Protein AF-A0A0Q1BSZ2-F1 (afdb_monomer_lite)

Sequence (85 aa):
MDAVNTLSNRELEVAWEWVDGLSADEIADKLFIAYDTVRNHKRAIMKKLNVRSALVVAKLMARHDPEKYLNGLGILITMIILLNR

Foldseek 3Di:
DQLLVQQDPVLNLLLLCVLLPDDLVRSCVVVVHDSVVSVVSVVVQCVSSVHDDNVVSLVSVCVVPVPSSVVSNPDPVVVVVVVVD

Secondary structure (DSSP, 8-state):
--GGGGS-HHHHHHHHHHHTT--HHHHHHHHTS-HHHHHHHHHHHHHHHT-SSHHHHHHHHHHH-HHHHHHHT-SHHHHHHHTT-

Radius of gyration: 13.86 Å; chains: 1; bounding box: 32×41×20 Å

Structure (mmCIF, N/CA/C/O backbone):
data_AF-A0A0Q1BSZ2-F1
#
_entry.id   AF-A0A0Q1BSZ2-F1
#
loop_
_atom_site.group_PDB
_atom_site.id
_atom_site.type_symbol
_atom_site.label_atom_id
_atom_site.label_alt_id
_atom_site.label_comp_id
_atom_site.label_asym_id
_atom_site.label_entity_id
_atom_site.label_seq_id
_atom_site.pdbx_PDB_ins_code
_atom_site.Cartn_x
_atom_site.Cartn_y
_atom_site.Cartn_z
_atom_site.occupancy
_atom_site.B_iso_or_equiv
_atom_site.auth_seq_id
_atom_site.auth_comp_id
_atom_site.auth_asym_id
_atom_site.auth_atom_id
_atom_site.pdbx_PDB_model_num
ATOM 1 N N . MET A 1 1 ? 18.486 10.189 5.602 1.00 59.12 1 MET A N 1
ATOM 2 C CA . MET A 1 1 ? 17.178 9.900 6.225 1.00 59.12 1 MET A CA 1
ATOM 3 C C . MET A 1 1 ? 16.403 9.056 5.234 1.00 59.12 1 MET A C 1
ATOM 5 O O . MET A 1 1 ? 16.372 9.433 4.068 1.00 59.12 1 MET A O 1
ATOM 9 N N . ASP A 1 2 ? 15.911 7.890 5.640 1.00 86.50 2 ASP A N 1
ATOM 10 C CA . ASP A 1 2 ? 15.176 6.999 4.739 1.00 86.50 2 ASP A CA 1
ATOM 11 C C . ASP A 1 2 ? 13.836 7.640 4.345 1.00 86.50 2 ASP A C 1
ATOM 13 O O . ASP A 1 2 ? 13.082 8.063 5.221 1.00 86.50 2 ASP A O 1
ATOM 17 N N . ALA A 1 3 ? 13.552 7.753 3.043 1.00 91.00 3 ALA A N 1
ATOM 18 C CA . ALA A 1 3 ? 12.313 8.353 2.551 1.00 91.00 3 ALA A CA 1
ATOM 19 C C . ALA A 1 3 ? 11.078 7.573 3.028 1.00 91.00 3 ALA A C 1
ATOM 21 O O . ALA A 1 3 ? 10.023 8.171 3.240 1.00 91.00 3 ALA A O 1
ATOM 22 N N . VAL A 1 4 ? 11.216 6.264 3.264 1.00 95.44 4 VAL A N 1
ATOM 23 C CA . VAL A 1 4 ? 10.132 5.410 3.770 1.00 95.44 4 VAL A CA 1
ATOM 24 C C . VAL A 1 4 ? 9.686 5.826 5.177 1.00 95.44 4 VAL A C 1
ATOM 26 O O . VAL A 1 4 ? 8.492 5.793 5.463 1.00 95.44 4 VAL A O 1
ATOM 29 N N . ASN A 1 5 ? 10.584 6.375 6.005 1.00 95.81 5 ASN A N 1
ATOM 30 C CA . ASN A 1 5 ? 10.245 6.880 7.345 1.00 95.81 5 ASN A CA 1
ATOM 31 C C . ASN A 1 5 ? 9.327 8.120 7.330 1.00 95.81 5 ASN A C 1
ATOM 33 O O . ASN A 1 5 ? 8.877 8.561 8.383 1.00 95.81 5 ASN A O 1
ATOM 37 N N . THR A 1 6 ? 9.069 8.720 6.161 1.00 96.75 6 THR A N 1
ATOM 38 C CA . THR A 1 6 ? 8.122 9.844 6.014 1.00 96.75 6 THR A CA 1
ATOM 39 C C . THR A 1 6 ? 6.667 9.388 5.849 1.00 96.75 6 THR A C 1
ATOM 41 O O . THR A 1 6 ? 5.737 10.204 5.928 1.00 96.75 6 THR A O 1
ATOM 44 N N . LEU A 1 7 ? 6.458 8.095 5.593 1.00 97.88 7 LEU A N 1
ATOM 45 C CA . LEU A 1 7 ? 5.132 7.505 5.500 1.00 97.88 7 LEU A CA 1
ATOM 46 C C . LEU A 1 7 ? 4.510 7.394 6.895 1.00 97.88 7 LEU A C 1
ATOM 48 O O . LEU A 1 7 ? 5.187 7.109 7.879 1.00 97.88 7 LEU A O 1
ATOM 52 N N . SER A 1 8 ? 3.204 7.626 6.987 1.00 98.12 8 SER A N 1
ATOM 53 C CA . SER A 1 8 ? 2.453 7.319 8.205 1.00 98.12 8 SER A CA 1
ATOM 54 C C . SER A 1 8 ? 2.324 5.805 8.385 1.00 98.12 8 SER A C 1
ATOM 56 O O . SER A 1 8 ? 2.443 5.051 7.422 1.00 98.12 8 SER A O 1
ATOM 58 N N . ASN A 1 9 ? 1.986 5.352 9.595 1.00 97.75 9 ASN A N 1
ATOM 59 C CA . ASN A 1 9 ? 1.734 3.928 9.861 1.00 97.75 9 ASN A CA 1
ATOM 60 C C . ASN A 1 9 ? 0.714 3.334 8.880 1.00 97.75 9 ASN A C 1
ATOM 62 O O . ASN A 1 9 ? 0.930 2.264 8.319 1.00 97.75 9 ASN A O 1
ATOM 66 N N . ARG A 1 10 ? -0.355 4.082 8.586 1.00 98.12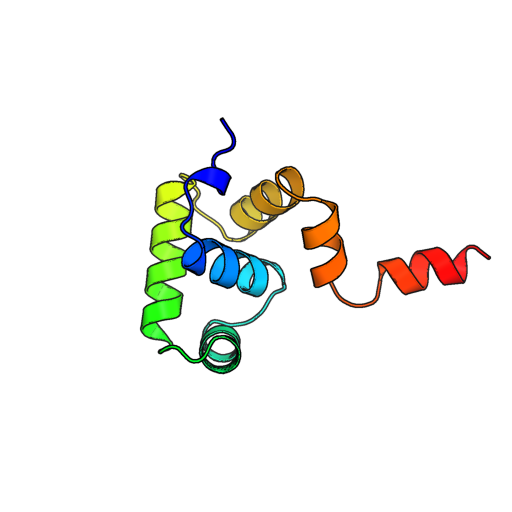 10 ARG A N 1
ATOM 67 C CA . ARG A 1 10 ? -1.388 3.622 7.660 1.00 98.12 10 ARG A CA 1
ATOM 68 C C . ARG A 1 10 ? -0.921 3.582 6.206 1.00 98.12 10 ARG A C 1
ATOM 70 O O . ARG A 1 10 ? -1.303 2.693 5.454 1.00 98.12 10 ARG A O 1
ATOM 77 N N . GLU A 1 11 ? -0.095 4.540 5.798 1.00 98.56 11 GLU A N 1
ATOM 78 C CA . GLU A 1 11 ? 0.532 4.517 4.475 1.00 98.56 11 GLU A CA 1
ATOM 79 C C . GLU A 1 11 ? 1.544 3.375 4.350 1.00 98.56 11 GLU A C 1
ATOM 81 O O . GLU A 1 11 ? 1.632 2.780 3.283 1.00 98.56 11 GLU A O 1
ATOM 86 N N . LEU A 1 12 ? 2.267 3.034 5.422 1.00 97.75 12 LEU A N 1
ATOM 87 C CA . LEU A 1 12 ? 3.155 1.872 5.457 1.00 97.75 12 LEU A CA 1
ATOM 88 C C . LEU A 1 12 ? 2.374 0.572 5.284 1.00 97.75 12 LEU A C 1
ATOM 90 O O . LEU A 1 12 ? 2.763 -0.244 4.458 1.00 97.75 12 LEU A O 1
ATOM 94 N N . GLU A 1 13 ? 1.272 0.387 6.011 1.00 97.88 13 GLU A N 1
ATOM 95 C CA . GLU A 1 13 ? 0.393 -0.780 5.846 1.00 97.88 13 GLU A CA 1
ATOM 96 C C . GLU A 1 13 ? -0.083 -0.915 4.394 1.00 97.88 13 GLU A C 1
ATOM 98 O O . GLU A 1 13 ? 0.128 -1.950 3.770 1.00 97.88 13 GLU A O 1
ATOM 103 N N . VAL A 1 14 ? -0.631 0.159 3.811 1.00 98.44 14 VAL A N 1
ATOM 104 C CA . VAL A 1 14 ? -1.063 0.152 2.403 1.00 98.44 14 VAL A CA 1
ATOM 105 C C . VAL A 1 14 ? 0.107 -0.101 1.449 1.00 98.44 14 VAL A C 1
ATOM 107 O O . VAL A 1 14 ? -0.072 -0.793 0.450 1.00 98.44 14 VAL A O 1
ATOM 110 N N . ALA A 1 15 ? 1.292 0.458 1.715 1.00 97.44 15 ALA A N 1
ATOM 111 C CA . ALA A 1 15 ? 2.473 0.241 0.887 1.00 97.44 15 ALA A CA 1
ATOM 112 C C . ALA A 1 15 ? 2.899 -1.228 0.897 1.00 97.44 15 ALA A C 1
ATOM 114 O O . ALA A 1 15 ? 3.163 -1.759 -0.176 1.00 97.44 15 ALA A O 1
ATOM 115 N N . TRP A 1 16 ? 2.928 -1.876 2.067 1.00 96.19 16 TRP A N 1
ATOM 116 C CA . TRP A 1 16 ? 3.295 -3.287 2.197 1.00 96.19 16 TRP A CA 1
ATOM 117 C C . TRP A 1 16 ? 2.344 -4.195 1.424 1.00 96.19 16 TRP A C 1
ATOM 119 O O . TRP A 1 16 ? 2.798 -4.940 0.566 1.00 96.19 16 TRP A O 1
ATOM 129 N N . GLU A 1 17 ? 1.036 -4.048 1.627 1.00 96.00 17 GLU A N 1
ATOM 130 C CA . GLU A 1 17 ? 0.043 -4.846 0.897 1.00 96.00 17 GLU A CA 1
ATOM 131 C C . GLU A 1 17 ? 0.092 -4.588 -0.616 1.00 96.00 17 GLU A C 1
ATOM 133 O O . GLU A 1 17 ? -0.074 -5.487 -1.437 1.00 96.00 17 GLU A O 1
ATOM 138 N N . TRP A 1 18 ? 0.364 -3.344 -1.015 1.00 96.00 18 TRP A N 1
ATOM 139 C CA . TRP A 1 18 ? 0.470 -2.994 -2.425 1.00 96.00 18 TRP A CA 1
ATOM 140 C C . TRP A 1 18 ? 1.708 -3.594 -3.099 1.00 96.00 18 TRP A C 1
ATOM 142 O O . TRP A 1 18 ? 1.611 -4.024 -4.250 1.00 96.00 18 TRP A O 1
ATOM 152 N N . VAL A 1 19 ? 2.863 -3.618 -2.426 1.00 94.19 19 VAL A N 1
ATOM 153 C CA . VAL A 1 19 ? 4.080 -4.231 -2.988 1.00 94.19 19 VAL A CA 1
ATOM 154 C C . VAL A 1 19 ? 4.031 -5.758 -2.954 1.00 94.19 19 VAL A C 1
ATOM 156 O O . VAL A 1 19 ? 4.688 -6.378 -3.784 1.00 94.19 19 VAL A O 1
ATOM 159 N N . ASP A 1 20 ? 3.186 -6.333 -2.094 1.00 90.88 20 ASP A N 1
ATOM 160 C CA . ASP A 1 20 ? 2.806 -7.753 -2.110 1.00 90.88 20 ASP A CA 1
ATOM 161 C C . ASP A 1 20 ? 1.912 -8.140 -3.295 1.00 90.88 20 ASP A C 1
ATOM 163 O O . ASP A 1 20 ? 1.604 -9.310 -3.505 1.00 90.88 20 ASP A O 1
ATOM 167 N N . GLY A 1 21 ? 1.500 -7.162 -4.101 1.00 91.31 21 GLY A N 1
ATOM 168 C CA . GLY A 1 21 ? 0.728 -7.396 -5.315 1.00 91.31 21 GLY A CA 1
ATOM 169 C C . GLY A 1 21 ? -0.784 -7.362 -5.121 1.00 91.31 21 GLY A C 1
ATOM 170 O O . GLY A 1 21 ? -1.496 -7.574 -6.102 1.00 91.31 21 GLY A O 1
ATOM 171 N N . LEU A 1 22 ? -1.290 -7.029 -3.927 1.00 94.81 22 LEU A N 1
ATOM 172 C CA . LEU A 1 22 ? -2.730 -6.899 -3.722 1.00 94.81 22 LEU A CA 1
ATOM 173 C C . LEU A 1 22 ? -3.302 -5.721 -4.531 1.00 94.81 22 LEU A C 1
ATOM 175 O O . LEU A 1 22 ? -2.754 -4.605 -4.607 1.00 94.81 22 LEU A O 1
ATOM 179 N N . SER A 1 23 ? -4.468 -5.966 -5.119 1.00 96.81 23 SER A N 1
ATOM 180 C CA . SER A 1 23 ? -5.311 -4.966 -5.764 1.00 96.81 23 SER A CA 1
ATOM 181 C C . SER A 1 23 ? -5.865 -3.963 -4.747 1.00 96.81 23 SER A C 1
ATOM 183 O O . SER A 1 23 ? -5.816 -4.156 -3.536 1.00 96.81 23 SER A O 1
ATOM 185 N N . ALA A 1 24 ? -6.375 -2.822 -5.219 1.00 97.44 24 ALA A N 1
ATOM 186 C CA . ALA A 1 24 ? -6.934 -1.823 -4.305 1.00 97.44 24 ALA A CA 1
ATOM 187 C C . ALA A 1 24 ? -8.191 -2.321 -3.564 1.00 97.44 24 ALA A C 1
ATOM 189 O O . ALA A 1 24 ? -8.399 -1.887 -2.435 1.00 97.44 24 ALA A O 1
ATOM 190 N N . ASP A 1 25 ? -8.965 -3.228 -4.166 1.00 98.38 25 ASP A N 1
ATOM 191 C CA . ASP A 1 25 ? -10.116 -3.878 -3.532 1.00 98.38 25 ASP A CA 1
ATOM 192 C C . ASP A 1 25 ? -9.664 -4.866 -2.444 1.00 98.38 25 ASP A C 1
ATOM 194 O O . ASP A 1 25 ? -10.107 -4.764 -1.306 1.00 98.38 25 ASP A O 1
ATOM 198 N N . GLU A 1 26 ? -8.676 -5.724 -2.725 1.00 98.38 26 GLU A N 1
ATOM 199 C CA . GLU A 1 26 ? -8.132 -6.656 -1.720 1.00 98.38 26 GLU A CA 1
ATOM 200 C C . GLU A 1 26 ? -7.499 -5.926 -0.528 1.00 98.38 26 GLU A C 1
ATOM 202 O O . GLU A 1 26 ? -7.664 -6.336 0.619 1.00 98.38 26 GLU A O 1
ATOM 207 N N . ILE A 1 27 ? -6.796 -4.813 -0.773 1.00 98.31 27 ILE A N 1
ATOM 208 C CA . ILE A 1 27 ? -6.247 -3.970 0.301 1.00 98.31 27 ILE A CA 1
ATOM 209 C C . ILE A 1 27 ? -7.379 -3.326 1.109 1.00 98.31 27 ILE A C 1
ATOM 211 O O . ILE A 1 27 ? -7.271 -3.216 2.331 1.00 98.31 27 ILE A O 1
ATOM 215 N N . ALA A 1 28 ? -8.437 -2.862 0.439 1.00 98.62 28 ALA A N 1
ATOM 216 C CA . ALA A 1 28 ? -9.588 -2.239 1.084 1.00 98.62 28 ALA A CA 1
ATOM 217 C C . ALA A 1 28 ? -10.269 -3.221 2.044 1.00 98.62 28 ALA A C 1
ATOM 219 O O . ALA A 1 28 ? -10.462 -2.891 3.217 1.00 98.62 28 ALA A O 1
ATOM 220 N N . ASP A 1 29 ? -10.515 -4.442 1.572 1.00 98.56 29 ASP A N 1
ATOM 221 C CA . ASP A 1 29 ? -11.095 -5.524 2.362 1.00 98.56 29 ASP A CA 1
ATOM 222 C C . ASP A 1 29 ? -10.173 -5.931 3.517 1.00 98.56 29 ASP A C 1
ATOM 224 O O . ASP A 1 29 ? -10.591 -5.935 4.676 1.00 98.56 29 ASP A O 1
ATOM 228 N N . LYS A 1 30 ? -8.890 -6.200 3.235 1.00 97.94 30 LYS A N 1
ATOM 229 C CA . LYS A 1 30 ? -7.917 -6.663 4.238 1.00 97.94 30 LYS A CA 1
ATOM 230 C C . LYS A 1 30 ? -7.683 -5.645 5.349 1.00 97.94 30 LYS A C 1
ATOM 232 O O . LYS A 1 30 ? -7.517 -6.016 6.510 1.00 97.94 30 LYS A O 1
ATOM 237 N N . LEU A 1 31 ? -7.641 -4.362 4.999 1.00 98.12 31 LEU A N 1
ATOM 238 C CA . LEU A 1 31 ? -7.374 -3.289 5.947 1.00 98.12 31 LEU A CA 1
ATOM 239 C C . LEU A 1 31 ? -8.655 -2.641 6.501 1.00 98.12 31 LEU A C 1
ATOM 241 O O . LEU A 1 31 ? -8.540 -1.697 7.285 1.00 98.12 31 LEU A O 1
ATOM 245 N N . PHE A 1 32 ? -9.848 -3.116 6.129 1.00 97.94 32 PHE A N 1
ATOM 246 C CA . PHE A 1 32 ? -11.149 -2.582 6.555 1.00 97.94 32 PHE A CA 1
ATOM 247 C C . PHE A 1 32 ? -11.314 -1.071 6.293 1.00 97.94 32 PHE A C 1
ATOM 249 O O . PHE A 1 32 ? -11.711 -0.303 7.172 1.00 97.94 32 PHE A O 1
ATOM 256 N N . ILE A 1 33 ? -10.985 -0.619 5.079 1.00 98.12 33 ILE A N 1
ATOM 257 C CA . ILE A 1 33 ? -11.164 0.774 4.628 1.00 98.12 33 ILE A CA 1
ATOM 258 C C . ILE A 1 33 ? -11.775 0.838 3.235 1.00 98.12 33 ILE A C 1
ATOM 260 O O . ILE A 1 33 ? -11.687 -0.102 2.465 1.00 98.12 33 ILE A O 1
ATOM 264 N N . ALA A 1 34 ? -12.355 1.983 2.875 1.00 98.50 34 ALA A N 1
ATOM 265 C CA . ALA A 1 34 ? -12.910 2.178 1.540 1.00 98.50 34 ALA A CA 1
ATOM 266 C C . ALA A 1 34 ? -11.840 2.094 0.431 1.00 98.50 34 ALA A C 1
ATOM 268 O O . ALA A 1 34 ? -10.723 2.598 0.583 1.00 98.50 34 ALA A O 1
ATOM 269 N N . TYR A 1 35 ? -12.230 1.566 -0.730 1.00 98.50 35 TYR A N 1
ATOM 270 C CA . TYR A 1 35 ? -11.420 1.525 -1.954 1.00 98.50 35 TYR A CA 1
ATOM 271 C C . TYR A 1 35 ? -10.770 2.876 -2.305 1.00 98.50 35 TYR A C 1
ATOM 273 O O . TYR A 1 35 ? -9.567 2.967 -2.569 1.00 98.50 35 TYR A O 1
ATOM 281 N N . ASP A 1 36 ? -11.540 3.967 -2.250 1.00 98.56 36 ASP A N 1
ATOM 282 C CA . ASP A 1 36 ? -11.013 5.301 -2.547 1.00 98.56 36 ASP A CA 1
ATOM 283 C C . ASP A 1 36 ? -9.992 5.781 -1.508 1.00 98.56 36 ASP A C 1
ATOM 285 O O . ASP A 1 36 ? -9.046 6.495 -1.852 1.00 98.56 36 ASP A O 1
ATOM 289 N N . THR A 1 37 ? -10.110 5.332 -0.257 1.00 98.44 37 THR A N 1
ATOM 290 C CA . THR A 1 37 ? -9.110 5.586 0.787 1.00 98.44 37 THR A CA 1
ATOM 291 C C . THR A 1 37 ? -7.788 4.905 0.439 1.00 98.44 37 THR A C 1
ATOM 293 O O . THR A 1 37 ? -6.739 5.544 0.521 1.00 98.44 37 THR A O 1
ATOM 296 N N . VAL A 1 38 ? -7.815 3.663 -0.058 1.00 98.62 38 VAL A N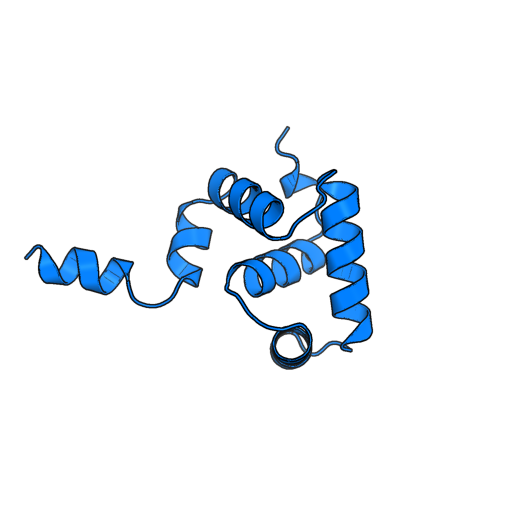 1
ATOM 297 C CA . VAL A 1 38 ? -6.613 2.972 -0.561 1.00 98.62 38 VAL A CA 1
ATOM 298 C C . VAL A 1 38 ? -5.980 3.748 -1.717 1.00 98.62 38 VAL A C 1
ATOM 300 O O . VAL A 1 38 ? -4.772 3.997 -1.709 1.00 98.62 38 VAL A O 1
ATOM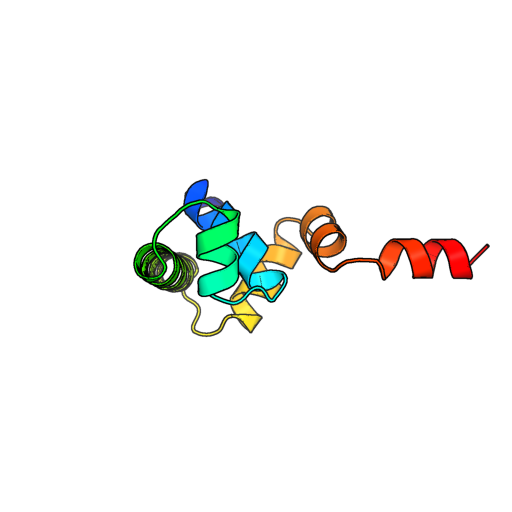 303 N N . ARG A 1 39 ? -6.773 4.197 -2.699 1.00 98.44 39 ARG A N 1
ATOM 304 C CA . ARG A 1 39 ? -6.268 5.008 -3.825 1.00 98.44 39 ARG A CA 1
ATOM 305 C C . ARG A 1 39 ? -5.629 6.312 -3.359 1.00 98.44 39 ARG A C 1
ATOM 307 O O . ARG A 1 39 ? -4.586 6.708 -3.885 1.00 98.44 39 ARG A O 1
ATOM 314 N N . ASN A 1 40 ? -6.227 6.966 -2.369 1.00 98.56 40 ASN A N 1
ATOM 315 C CA . ASN A 1 40 ? -5.689 8.186 -1.783 1.00 98.56 40 ASN A CA 1
ATOM 316 C C . ASN A 1 40 ? -4.378 7.923 -1.032 1.00 98.56 40 ASN A C 1
ATOM 318 O O . ASN A 1 40 ? -3.420 8.670 -1.236 1.00 98.56 40 ASN A O 1
ATOM 322 N N . HIS A 1 41 ? -4.276 6.829 -0.272 1.00 98.56 41 HIS A N 1
ATOM 323 C CA . HIS A 1 41 ? -3.012 6.406 0.335 1.00 98.56 41 HIS A CA 1
ATOM 324 C C . HIS A 1 41 ? -1.938 6.118 -0.721 1.00 98.56 41 HIS A C 1
ATOM 326 O O . HIS A 1 41 ? -0.848 6.672 -0.620 1.00 98.56 41 HIS A O 1
ATOM 332 N N . LYS A 1 42 ? -2.234 5.361 -1.790 1.00 98.25 42 LYS A N 1
ATOM 333 C CA . LYS A 1 42 ? -1.276 5.101 -2.888 1.00 98.25 42 LYS A CA 1
ATOM 334 C C . LYS A 1 42 ? -0.757 6.399 -3.522 1.00 98.25 42 LYS A C 1
ATOM 336 O O . LYS A 1 42 ? 0.441 6.532 -3.773 1.00 98.25 42 LYS A O 1
ATOM 341 N N . ARG A 1 43 ? -1.629 7.394 -3.732 1.00 98.19 43 ARG A N 1
ATOM 342 C CA . ARG A 1 43 ? -1.237 8.732 -4.221 1.00 98.19 43 ARG A CA 1
ATOM 343 C C . ARG A 1 43 ? -0.346 9.479 -3.229 1.00 98.19 43 ARG A C 1
ATOM 345 O O . ARG A 1 43 ? 0.659 10.056 -3.640 1.00 98.19 43 ARG A O 1
ATOM 352 N N . ALA A 1 44 ? -0.701 9.469 -1.945 1.00 98.44 44 ALA A N 1
ATOM 353 C CA . ALA A 1 44 ? 0.087 10.105 -0.894 1.00 98.44 44 ALA A CA 1
ATOM 354 C C . ALA A 1 44 ? 1.479 9.468 -0.769 1.00 98.44 44 ALA A C 1
ATOM 356 O O . ALA A 1 44 ? 2.468 10.195 -0.742 1.00 98.44 44 ALA A O 1
ATOM 357 N N . ILE A 1 45 ? 1.564 8.134 -0.808 1.00 98.56 45 ILE A N 1
ATOM 358 C CA . ILE A 1 45 ? 2.818 7.368 -0.811 1.00 98.56 45 ILE A CA 1
ATOM 359 C C . ILE A 1 45 ? 3.694 7.79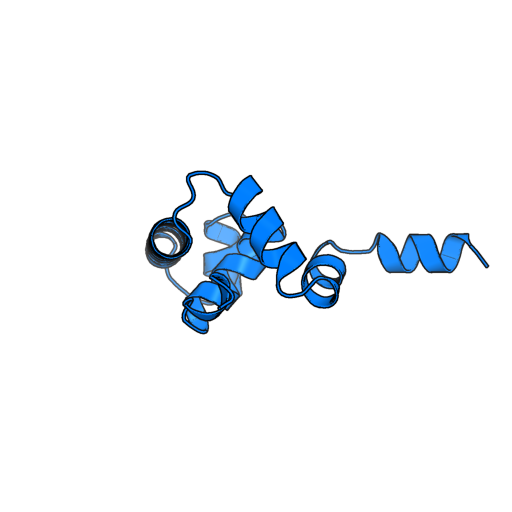0 -1.992 1.00 98.56 45 ILE A C 1
ATOM 361 O O . ILE A 1 45 ? 4.830 8.211 -1.791 1.00 98.56 45 ILE A O 1
ATOM 365 N N . MET A 1 46 ? 3.167 7.758 -3.223 1.00 98.06 46 MET A N 1
ATOM 366 C CA . MET A 1 46 ? 3.937 8.161 -4.408 1.00 98.06 46 MET A CA 1
ATOM 367 C C . MET A 1 46 ? 4.443 9.606 -4.313 1.00 98.06 46 MET A C 1
ATOM 369 O O . MET A 1 46 ? 5.586 9.882 -4.674 1.00 98.06 46 MET A O 1
ATOM 373 N N . LYS A 1 47 ? 3.620 10.521 -3.782 1.00 98.06 47 LYS A N 1
ATOM 374 C CA . LYS A 1 47 ? 3.998 11.922 -3.564 1.00 98.06 47 LYS A CA 1
ATOM 375 C C . LYS A 1 47 ? 5.101 12.064 -2.511 1.00 98.06 47 LYS A C 1
ATOM 377 O O . LYS A 1 47 ? 6.071 12.769 -2.762 1.00 98.06 47 LYS A O 1
ATOM 382 N N . LYS A 1 48 ? 4.967 11.404 -1.356 1.00 97.94 48 LYS A N 1
ATOM 383 C CA . LYS A 1 48 ? 5.939 11.467 -0.250 1.00 97.94 48 LYS A CA 1
ATOM 384 C C . LYS A 1 48 ? 7.283 10.851 -0.623 1.00 97.94 48 LYS A C 1
ATOM 386 O O . LYS A 1 48 ? 8.321 11.422 -0.313 1.00 97.94 48 LYS A O 1
ATOM 391 N N . LEU A 1 49 ? 7.262 9.732 -1.345 1.00 97.31 49 LEU A N 1
ATOM 392 C CA . LEU A 1 49 ? 8.472 9.068 -1.828 1.00 97.31 49 LEU A CA 1
ATOM 393 C C . LEU A 1 49 ? 9.059 9.730 -3.087 1.00 97.31 49 LEU A C 1
ATOM 395 O O . LEU A 1 49 ? 10.163 9.379 -3.494 1.00 97.31 49 LEU A O 1
ATOM 399 N N . ASN A 1 50 ? 8.343 10.682 -3.699 1.00 97.06 50 ASN A N 1
ATOM 400 C CA . ASN A 1 50 ? 8.701 11.334 -4.961 1.00 97.06 50 ASN A CA 1
ATOM 401 C C . ASN A 1 50 ? 8.949 10.332 -6.109 1.00 97.06 50 ASN A C 1
ATOM 403 O O . ASN A 1 50 ? 9.953 10.387 -6.821 1.00 97.06 50 ASN A O 1
ATOM 407 N N . VAL A 1 51 ? 8.021 9.388 -6.284 1.00 96.81 51 VAL A N 1
ATOM 408 C CA . VAL A 1 51 ? 8.104 8.317 -7.290 1.00 96.81 51 VAL A CA 1
ATOM 409 C C . VAL A 1 51 ? 6.881 8.302 -8.199 1.00 96.81 51 VAL A C 1
ATOM 411 O O . VAL A 1 51 ? 5.840 8.875 -7.887 1.00 96.81 51 VAL A O 1
ATOM 414 N N . ARG A 1 52 ? 7.006 7.630 -9.349 1.00 94.06 52 ARG A N 1
ATOM 415 C CA . ARG A 1 52 ? 5.956 7.580 -10.384 1.00 94.06 52 ARG A CA 1
ATOM 416 C C . ARG A 1 52 ? 5.431 6.179 -10.692 1.00 94.06 52 ARG A C 1
ATOM 418 O O . ARG A 1 52 ? 4.556 6.044 -11.538 1.00 94.06 52 ARG A O 1
ATOM 425 N N . SER A 1 53 ? 5.958 5.138 -10.050 1.00 94.25 53 SER A N 1
ATOM 426 C CA . SER A 1 53 ? 5.497 3.768 -10.276 1.00 94.25 53 SER A CA 1
ATOM 427 C C . SER A 1 53 ? 5.566 2.917 -9.014 1.00 94.25 53 SER A C 1
ATOM 429 O O . SER A 1 53 ? 6.446 3.099 -8.170 1.00 94.25 53 SER A O 1
ATOM 431 N N . ALA A 1 54 ? 4.655 1.945 -8.932 1.00 91.12 54 ALA A N 1
ATOM 432 C CA . ALA A 1 54 ? 4.634 0.929 -7.882 1.00 91.12 54 ALA A CA 1
ATOM 433 C C . ALA A 1 54 ? 5.953 0.141 -7.814 1.00 91.12 54 ALA A C 1
ATOM 435 O O . ALA A 1 54 ? 6.423 -0.175 -6.730 1.00 91.12 54 ALA A O 1
ATOM 436 N N . LEU A 1 55 ? 6.601 -0.100 -8.960 1.00 94.19 55 LEU A N 1
ATOM 437 C CA . LEU A 1 55 ? 7.895 -0.783 -9.017 1.00 94.19 55 LEU A CA 1
ATOM 438 C C . LEU A 1 55 ? 8.989 -0.023 -8.251 1.00 94.19 55 LEU A C 1
ATOM 440 O O . LEU A 1 55 ? 9.798 -0.629 -7.550 1.00 94.19 55 LEU A O 1
ATOM 444 N N . VAL A 1 56 ? 9.023 1.310 -8.362 1.00 96.12 56 VAL A N 1
ATOM 445 C CA . VAL A 1 56 ? 9.998 2.113 -7.610 1.00 96.12 56 VAL A CA 1
ATOM 446 C C . VAL A 1 56 ? 9.632 2.149 -6.125 1.00 96.12 56 VAL A C 1
ATOM 448 O O . VAL A 1 56 ? 10.539 2.092 -5.300 1.00 96.12 56 VAL A O 1
ATOM 451 N N . VAL A 1 57 ? 8.338 2.158 -5.772 1.00 96.31 57 VAL A N 1
ATOM 452 C CA . VAL A 1 57 ? 7.892 1.977 -4.376 1.00 96.31 57 VAL A CA 1
ATOM 453 C C . VAL A 1 57 ? 8.425 0.651 -3.827 1.00 96.31 57 VAL A C 1
ATOM 455 O O . VAL A 1 57 ? 9.133 0.670 -2.828 1.00 96.31 57 VAL A O 1
ATOM 458 N N . ALA A 1 58 ? 8.194 -0.470 -4.515 1.00 94.75 58 ALA A N 1
ATOM 459 C CA . ALA A 1 58 ? 8.683 -1.791 -4.115 1.00 94.75 58 ALA A CA 1
ATOM 460 C C . ALA A 1 58 ? 10.203 -1.811 -3.897 1.00 94.75 58 ALA A C 1
ATOM 462 O O . ALA A 1 58 ? 10.675 -2.272 -2.862 1.00 94.75 58 ALA A O 1
ATOM 463 N N . LYS A 1 59 ? 10.976 -1.214 -4.815 1.00 94.81 59 LYS A N 1
ATOM 464 C CA . LYS A 1 59 ? 12.435 -1.091 -4.675 1.00 94.81 59 LYS A CA 1
ATOM 465 C C . LYS A 1 59 ? 12.855 -0.306 -3.426 1.00 94.81 59 LYS A C 1
ATOM 467 O O . LYS A 1 59 ? 13.862 -0.648 -2.808 1.00 94.81 59 LYS A O 1
ATOM 472 N N . LEU A 1 60 ? 12.136 0.764 -3.082 1.00 96.06 60 LEU A N 1
ATOM 473 C CA . LEU A 1 60 ? 12.415 1.556 -1.882 1.00 96.06 60 LEU A CA 1
ATOM 474 C C . LEU A 1 60 ? 12.035 0.793 -0.608 1.00 96.06 60 LEU A C 1
ATOM 476 O O . LEU A 1 60 ? 12.844 0.741 0.312 1.00 96.06 60 LEU A O 1
ATOM 480 N N . MET A 1 61 ? 10.867 0.145 -0.584 1.00 94.94 61 MET A N 1
ATOM 481 C CA . MET A 1 61 ? 10.413 -0.670 0.551 1.00 94.94 61 MET A CA 1
ATOM 482 C C . MET A 1 61 ? 11.371 -1.842 0.819 1.00 94.94 61 MET A C 1
ATOM 484 O O . MET A 1 61 ? 11.774 -2.050 1.958 1.00 94.94 61 MET A O 1
ATOM 488 N N . ALA A 1 62 ? 11.827 -2.537 -0.229 1.00 93.31 62 ALA A N 1
ATOM 489 C CA . ALA A 1 62 ? 12.807 -3.621 -0.123 1.00 93.31 62 ALA A CA 1
ATOM 490 C C . ALA A 1 62 ? 14.177 -3.157 0.397 1.00 93.31 62 ALA A C 1
ATOM 492 O O . ALA A 1 62 ? 14.882 -3.918 1.049 1.00 93.31 62 ALA A O 1
ATOM 493 N N . ARG A 1 63 ? 14.581 -1.913 0.100 1.00 93.56 63 ARG A N 1
ATOM 494 C CA . ARG A 1 63 ? 15.816 -1.325 0.643 1.00 93.56 63 ARG A CA 1
ATOM 495 C C . ARG A 1 63 ? 15.661 -0.939 2.115 1.00 93.56 63 ARG A C 1
ATOM 497 O O . ARG A 1 63 ? 16.642 -1.009 2.847 1.00 93.56 63 ARG A O 1
ATOM 504 N N . HIS A 1 64 ? 14.469 -0.489 2.498 1.00 94.50 64 HIS A N 1
ATOM 505 C CA . HIS A 1 64 ? 14.154 -0.050 3.852 1.00 94.50 64 HIS A CA 1
ATOM 506 C C . HIS A 1 64 ? 14.091 -1.223 4.834 1.00 94.50 64 HIS A C 1
ATOM 508 O O . HIS A 1 64 ? 14.710 -1.170 5.892 1.00 94.50 64 HIS A O 1
ATOM 514 N N . ASP A 1 65 ? 13.376 -2.286 4.462 1.00 93.44 65 ASP A N 1
ATOM 515 C CA . ASP A 1 65 ? 13.208 -3.485 5.283 1.00 93.44 65 ASP A CA 1
ATOM 516 C C . ASP A 1 65 ? 13.204 -4.735 4.381 1.00 93.44 65 ASP A C 1
ATOM 518 O O . ASP A 1 65 ? 12.147 -5.168 3.900 1.00 93.44 65 ASP A O 1
ATOM 522 N N . PRO A 1 66 ? 14.398 -5.291 4.089 1.00 89.50 66 PRO A N 1
ATOM 523 C CA . PRO A 1 66 ? 14.532 -6.453 3.222 1.00 89.50 66 PRO A CA 1
ATOM 524 C C . PRO A 1 66 ? 13.823 -7.683 3.782 1.00 89.50 66 PRO A C 1
ATOM 526 O O . PRO A 1 66 ? 13.190 -8.403 3.019 1.00 89.50 66 PRO A O 1
ATOM 529 N N . GLU A 1 67 ? 13.898 -7.927 5.094 1.00 87.81 67 GLU A N 1
ATOM 530 C CA . GLU A 1 67 ? 13.296 -9.109 5.720 1.00 87.81 67 GLU A CA 1
ATOM 531 C C . GLU A 1 67 ? 11.774 -9.070 5.617 1.00 87.81 67 GLU A C 1
ATOM 533 O O . GLU A 1 67 ? 11.153 -10.049 5.203 1.00 87.81 67 GLU A O 1
ATOM 538 N N . LYS A 1 68 ? 11.156 -7.924 5.914 1.00 87.12 68 LYS A N 1
ATOM 539 C CA . LYS A 1 68 ? 9.708 -7.772 5.779 1.00 87.12 68 LYS A CA 1
ATOM 540 C C . LYS A 1 68 ? 9.241 -7.885 4.333 1.00 87.12 68 LYS A C 1
ATOM 542 O O . LYS A 1 68 ? 8.247 -8.561 4.081 1.00 87.12 68 LYS A O 1
ATOM 547 N N . TYR A 1 69 ? 9.966 -7.276 3.391 1.00 87.44 69 TYR A N 1
ATOM 548 C CA . TYR A 1 69 ? 9.664 -7.395 1.961 1.00 87.44 69 TYR A CA 1
ATOM 549 C C . TYR A 1 69 ? 9.711 -8.856 1.493 1.00 87.44 69 TYR A C 1
ATOM 551 O O . TYR A 1 69 ? 8.832 -9.327 0.778 1.00 87.44 69 TYR A O 1
ATOM 559 N N . LEU A 1 70 ? 10.729 -9.589 1.935 1.00 81.12 70 LEU A N 1
ATOM 560 C CA . LEU A 1 70 ? 10.930 -10.999 1.629 1.00 81.12 70 LEU A CA 1
ATOM 561 C C . LEU A 1 70 ? 9.851 -11.908 2.246 1.00 81.12 70 LEU A C 1
ATOM 563 O O . LEU A 1 70 ? 9.434 -12.872 1.606 1.00 81.12 70 LEU A O 1
ATOM 567 N N . ASN A 1 71 ? 9.370 -11.587 3.449 1.00 79.06 71 ASN A N 1
ATOM 568 C CA . ASN A 1 71 ? 8.310 -12.338 4.127 1.00 79.06 71 ASN A CA 1
ATOM 569 C C . ASN A 1 71 ? 6.924 -12.148 3.486 1.00 79.06 71 ASN A C 1
ATOM 571 O O . ASN A 1 71 ? 6.108 -13.067 3.544 1.00 79.06 71 ASN A O 1
ATOM 575 N N . GLY A 1 72 ? 6.661 -10.988 2.876 1.00 74.25 72 GLY A N 1
ATOM 576 C CA . GLY A 1 72 ? 5.406 -10.713 2.168 1.00 74.25 72 GLY A CA 1
ATOM 577 C C . GLY A 1 72 ? 5.241 -11.523 0.876 1.00 74.25 72 GLY A C 1
ATOM 578 O O . GLY A 1 72 ? 4.167 -12.051 0.606 1.00 74.25 72 GLY A O 1
ATOM 579 N N . LEU A 1 73 ? 6.336 -11.765 0.141 1.00 69.69 73 LEU A N 1
ATOM 580 C CA . LEU A 1 73 ? 6.320 -12.414 -1.182 1.00 69.69 73 LEU A CA 1
ATOM 581 C C . LEU A 1 73 ? 5.756 -13.846 -1.234 1.00 69.69 73 LEU A C 1
ATOM 583 O O . LEU A 1 73 ? 5.673 -14.407 -2.324 1.00 69.69 73 LEU A O 1
ATOM 587 N N . GLY A 1 74 ? 5.378 -14.441 -0.101 1.00 61.97 74 GLY A N 1
ATOM 588 C CA . GLY A 1 74 ? 4.671 -15.712 -0.057 1.00 61.97 74 GLY A CA 1
ATOM 589 C C . GLY A 1 74 ? 5.520 -16.887 -0.553 1.00 61.97 74 GLY A C 1
ATOM 590 O O . GLY A 1 74 ? 5.696 -17.123 -1.743 1.00 61.97 74 GLY A O 1
ATOM 591 N N . ILE A 1 75 ? 5.966 -17.728 0.383 1.00 54.47 75 ILE A N 1
ATOM 592 C CA . ILE A 1 75 ? 6.338 -19.139 0.152 1.00 54.47 75 ILE A CA 1
ATOM 593 C C . ILE A 1 75 ? 7.726 -19.384 -0.492 1.00 54.47 75 ILE A C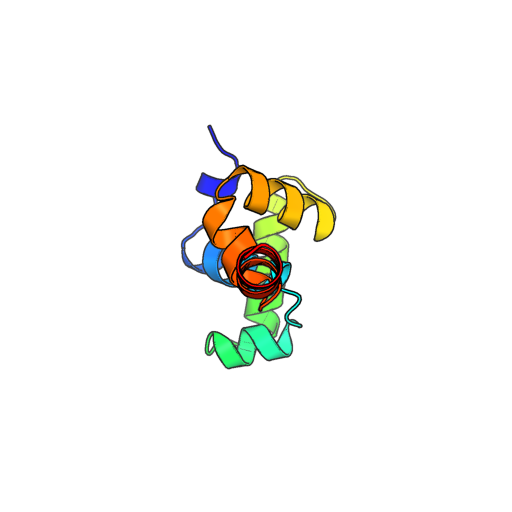 1
ATOM 595 O O . ILE A 1 75 ? 8.369 -20.379 -0.144 1.00 54.47 75 ILE A O 1
ATOM 599 N N . LEU A 1 76 ? 8.271 -18.499 -1.338 1.00 55.25 76 LEU A N 1
ATOM 600 C CA . LEU A 1 76 ? 9.499 -18.826 -2.091 1.00 55.25 76 LEU A CA 1
ATOM 601 C C . LEU A 1 76 ? 10.748 -19.011 -1.209 1.00 55.25 76 LEU A C 1
ATOM 603 O O . LEU A 1 76 ? 11.559 -19.891 -1.476 1.00 55.25 76 LEU A O 1
ATOM 607 N N . ILE A 1 77 ? 10.910 -18.235 -0.134 1.00 58.62 77 ILE A N 1
ATOM 608 C CA . ILE A 1 77 ? 12.125 -18.297 0.702 1.00 58.62 77 ILE A CA 1
ATOM 609 C C . ILE A 1 77 ? 12.139 -19.545 1.577 1.00 58.62 77 ILE A C 1
ATOM 611 O O . ILE A 1 77 ? 13.173 -20.202 1.690 1.00 58.62 77 ILE A O 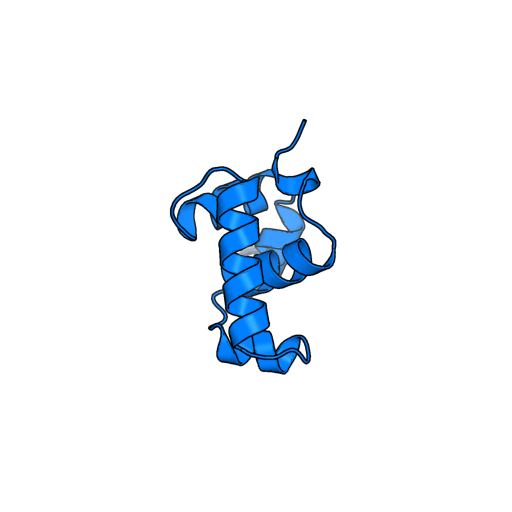1
ATOM 615 N N . THR A 1 78 ? 10.987 -19.934 2.127 1.00 55.03 78 THR A N 1
ATOM 616 C CA . THR A 1 78 ? 10.859 -21.208 2.840 1.00 55.03 78 THR A CA 1
ATOM 617 C C . THR A 1 78 ? 11.125 -22.381 1.894 1.00 55.03 78 THR A C 1
ATOM 619 O O . THR A 1 78 ? 11.844 -23.299 2.275 1.00 55.03 78 THR A O 1
ATOM 622 N N . MET A 1 79 ? 10.648 -22.335 0.640 1.00 57.56 79 MET A N 1
ATOM 623 C CA . MET A 1 79 ? 10.963 -23.368 -0.358 1.00 57.56 79 MET A CA 1
ATOM 624 C C . MET A 1 79 ? 12.441 -23.374 -0.772 1.00 57.56 79 MET A C 1
ATOM 626 O O . MET A 1 79 ? 13.013 -24.451 -0.881 1.00 57.56 79 MET A O 1
ATOM 630 N N . ILE A 1 80 ? 13.092 -22.218 -0.948 1.00 62.97 80 ILE A N 1
ATOM 631 C CA . ILE A 1 80 ? 14.523 -22.131 -1.300 1.00 62.97 80 ILE A CA 1
ATOM 632 C C . ILE A 1 80 ? 15.409 -22.669 -0.166 1.00 62.97 80 ILE A C 1
ATOM 634 O O . ILE A 1 80 ? 16.378 -23.371 -0.436 1.00 62.97 80 ILE A O 1
ATOM 638 N N . ILE A 1 81 ? 15.073 -22.389 1.098 1.00 61.25 81 ILE A N 1
ATOM 639 C CA . ILE A 1 81 ? 15.810 -22.918 2.259 1.00 61.25 81 ILE A CA 1
ATOM 640 C C . ILE A 1 81 ? 15.565 -24.429 2.435 1.00 61.25 81 ILE A C 1
ATOM 642 O O . ILE A 1 81 ? 16.496 -25.151 2.787 1.00 61.25 81 ILE A O 1
ATOM 646 N N . LEU A 1 82 ? 14.347 -24.923 2.171 1.00 54.94 82 LEU A N 1
ATOM 647 C CA . LEU A 1 82 ? 14.011 -26.354 2.244 1.00 54.94 82 LEU A CA 1
ATOM 648 C C . LEU A 1 82 ? 14.573 -27.180 1.074 1.00 54.94 82 LEU A C 1
ATOM 650 O O . LEU A 1 82 ? 14.907 -28.339 1.279 1.00 54.94 82 LEU A O 1
ATOM 654 N N . LEU A 1 83 ? 14.700 -26.608 -0.128 1.00 55.88 83 LEU A N 1
ATOM 655 C CA . LEU A 1 83 ? 15.285 -27.271 -1.306 1.00 55.88 83 LEU A CA 1
ATOM 656 C C . LEU A 1 83 ? 16.818 -27.373 -1.250 1.00 55.88 83 LEU A C 1
ATOM 658 O O . LEU A 1 83 ? 17.406 -28.074 -2.067 1.00 55.88 83 LEU A O 1
ATOM 662 N N . ASN A 1 84 ? 17.459 -26.670 -0.312 1.00 53.19 84 ASN A N 1
ATOM 663 C CA . ASN A 1 84 ? 18.912 -26.648 -0.131 1.00 53.19 84 ASN A CA 1
ATOM 664 C C . ASN A 1 84 ? 19.365 -27.431 1.123 1.00 53.19 84 ASN A C 1
ATOM 666 O O . ASN A 1 84 ? 20.443 -27.165 1.661 1.00 53.19 84 ASN A O 1
ATOM 670 N N . ARG A 1 85 ? 18.526 -28.359 1.609 1.00 56.28 85 ARG A N 1
ATOM 671 C CA . ARG A 1 85 ? 18.836 -29.337 2.663 1.00 56.28 85 ARG A CA 1
ATOM 672 C C . ARG A 1 85 ? 18.826 -30.761 2.132 1.00 56.28 85 ARG A C 1
ATOM 674 O O . ARG A 1 85 ? 17.956 -31.065 1.291 1.00 56.28 85 ARG A O 1
#

pLDDT: mean 89.13, std 14.47, range [53.19, 98.62]